Protein AF-A0A967FML9-F1 (afdb_monomer)

Secondary structure (DSSP, 8-state):
-HHHHHHHHHHHTTTS-PPPPPHHHHHHHHHS--TTTHHHHHHHHHHHHHHS-HHHHHHHHHHSPP-----S----SSTTHHHHHGGGEETTEEPS-GGG--HHHHHHHHHHHHHHHHHHHHHHHTTT-HHHHHHHHT--

Solvent-accessible surface area (backbone atoms only — not comparable to full-atom values): 8548 Å² total; per-residue (Å²): 112,69,66,59,52,50,56,51,50,53,68,74,44,64,90,50,94,57,58,78,78,53,71,71,55,55,50,55,60,66,73,50,86,52,94,69,43,72,59,49,55,49,51,49,52,50,44,20,34,74,70,69,52,27,66,62,52,50,52,52,57,69,71,38,78,72,77,71,80,68,59,76,72,75,70,76,75,71,82,69,46,74,70,50,55,63,62,52,36,56,97,85,37,67,63,90,46,79,88,74,68,43,70,70,59,44,52,52,52,52,49,53,50,52,50,52,53,52,52,50,53,42,26,63,76,48,74,64,36,61,70,62,30,28,62,74,69,73,48,134

pLDDT: mean 72.74, std 13.92, range [40.38, 95.81]

Sequence (140 aa):
LIEHYIKRYTSEFSEKKIQRPIQTTIAKMSSYRWPGNVRELQNVLKRMMILGEGEKTIDDLLNAPIPQQQGPEFKTAESKLLITDDLWRVNGEKVPNLSALSLKKVRKKAANRVEREVISYVLEKTGWNKTRAAKIMNIS

Mean predicted aligned error: 15.59 Å

Radius of gyration: 24.91 Å; Cα contacts (8 Å, |Δi|>4): 70; chains: 1; bounding box: 50×41×62 Å

Nearest PDB structures (foldseek):
  1fia-assembly1_B  TM=6.019E-01  e=5.477E+00  Escherichia coli

Structure (mmCIF, N/CA/C/O backbone):
data_AF-A0A967FML9-F1
#
_entry.id   AF-A0A967FML9-F1
#
loop_
_atom_site.group_PDB
_atom_site.id
_atom_site.type_symbol
_atom_site.label_atom_id
_atom_site.label_alt_id
_atom_site.label_comp_id
_atom_site.label_asym_id
_atom_site.label_entity_id
_atom_site.label_seq_id
_atom_site.pdbx_PDB_ins_code
_atom_site.Cartn_x
_atom_site.Cartn_y
_atom_site.Cartn_z
_atom_site.occupancy
_atom_site.B_iso_or_equiv
_atom_site.auth_seq_id
_atom_site.auth_comp_id
_atom_site.auth_asym_id
_atom_site.auth_atom_id
_atom_site.pdbx_PDB_model_num
ATOM 1 N N . LEU A 1 1 ? -12.138 -3.965 23.045 1.00 73.38 1 LEU A N 1
ATOM 2 C CA . LEU A 1 1 ? -11.219 -3.377 22.032 1.00 73.38 1 LEU A CA 1
ATOM 3 C C . LEU A 1 1 ? -11.078 -1.861 22.192 1.00 73.38 1 LEU A C 1
ATOM 5 O O . LEU A 1 1 ? -9.960 -1.392 22.351 1.00 73.38 1 LEU A O 1
ATOM 9 N N . ILE A 1 2 ? -12.179 -1.102 22.201 1.00 75.56 2 ILE A N 1
ATOM 10 C CA . ILE A 1 2 ? -12.165 0.366 22.365 1.00 75.56 2 ILE A CA 1
ATOM 11 C C . ILE A 1 2 ? -11.499 0.785 23.684 1.00 75.56 2 ILE A C 1
ATOM 13 O O . ILE A 1 2 ? -10.568 1.584 23.676 1.00 75.56 2 ILE A O 1
ATOM 17 N N . GLU A 1 3 ? -11.883 0.161 24.799 1.00 78.38 3 GLU A N 1
ATOM 18 C CA . GLU A 1 3 ? -11.295 0.429 26.122 1.00 78.38 3 GLU A CA 1
ATOM 19 C C . GLU A 1 3 ? -9.782 0.186 26.186 1.00 78.38 3 GLU A C 1
ATOM 21 O O . GLU A 1 3 ? -9.057 0.935 26.840 1.00 78.38 3 GLU A O 1
ATOM 26 N N . HIS A 1 4 ? -9.287 -0.828 25.467 1.00 81.44 4 HIS A N 1
ATOM 27 C CA . HIS A 1 4 ? -7.855 -1.116 25.387 1.00 81.44 4 HIS A CA 1
ATOM 28 C C . HIS A 1 4 ? -7.095 0.048 24.735 1.00 81.44 4 HIS A C 1
ATOM 30 O O . HIS A 1 4 ? -6.060 0.471 25.249 1.00 81.44 4 HIS A O 1
ATOM 36 N N . TYR A 1 5 ? -7.628 0.607 23.643 1.00 79.75 5 TYR A N 1
ATOM 37 C CA . TYR A 1 5 ? -7.025 1.763 22.983 1.00 79.75 5 TYR A CA 1
ATOM 38 C C . TYR A 1 5 ? -7.170 3.049 23.797 1.00 79.75 5 TYR A C 1
ATOM 40 O O . TYR A 1 5 ? -6.216 3.819 23.844 1.00 79.75 5 TYR A O 1
ATOM 48 N N . ILE A 1 6 ? -8.294 3.247 24.498 1.00 77.12 6 ILE A N 1
ATOM 49 C CA . ILE A 1 6 ? -8.455 4.370 25.435 1.00 77.12 6 ILE A CA 1
ATOM 50 C C . ILE A 1 6 ? -7.350 4.313 26.489 1.00 77.12 6 ILE A C 1
ATOM 52 O O . ILE A 1 6 ? -6.613 5.281 26.639 1.00 77.12 6 ILE A O 1
ATOM 56 N N . LYS A 1 7 ? -7.184 3.168 27.168 1.00 79.94 7 LYS A N 1
ATOM 57 C CA . LYS A 1 7 ? -6.157 2.990 28.206 1.00 79.94 7 LYS A CA 1
ATOM 58 C C . LYS A 1 7 ? -4.753 3.241 27.655 1.00 79.94 7 LYS A C 1
ATOM 60 O O . LYS A 1 7 ? -3.984 3.989 28.253 1.00 79.94 7 LYS A O 1
ATOM 65 N N . ARG A 1 8 ? -4.441 2.656 26.495 1.00 81.62 8 ARG A N 1
ATOM 66 C CA . ARG A 1 8 ? -3.150 2.828 25.822 1.00 81.62 8 ARG A CA 1
ATOM 67 C C . ARG A 1 8 ? -2.853 4.298 25.540 1.00 81.62 8 ARG A C 1
ATOM 69 O O . ARG A 1 8 ? -1.802 4.791 25.925 1.00 81.62 8 ARG A O 1
ATOM 76 N N . TYR A 1 9 ? -3.781 5.000 24.903 1.00 77.94 9 TYR A N 1
ATOM 77 C CA . TYR A 1 9 ? -3.557 6.381 24.507 1.00 77.94 9 TYR A CA 1
ATOM 78 C C . TYR A 1 9 ? -3.609 7.354 25.699 1.00 77.94 9 TYR A C 1
ATOM 80 O O . TYR A 1 9 ? -2.898 8.350 25.682 1.00 77.94 9 TYR A O 1
ATOM 88 N N . THR A 1 10 ? -4.361 7.067 26.770 1.00 75.56 10 THR A N 1
ATOM 89 C CA . THR A 1 10 ? -4.277 7.866 28.010 1.00 75.56 10 THR A CA 1
ATOM 90 C C . THR A 1 10 ? -2.911 7.759 28.686 1.00 75.56 10 THR A C 1
ATOM 92 O O . THR A 1 10 ? -2.458 8.728 29.284 1.00 75.56 10 THR A O 1
ATOM 95 N N . SER A 1 11 ? -2.240 6.609 28.573 1.00 75.44 11 SER A N 1
ATOM 96 C CA . SER A 1 11 ? -0.872 6.432 29.072 1.00 75.44 11 SER A CA 1
ATOM 97 C C . SER A 1 11 ? 0.180 7.047 28.145 1.00 75.44 11 SER A C 1
ATOM 99 O O . SER A 1 11 ? 1.183 7.553 28.625 1.00 75.44 11 SER A O 1
ATOM 101 N N . GLU A 1 12 ? -0.046 7.013 26.829 1.00 74.44 12 GLU A N 1
ATOM 102 C CA . GLU A 1 12 ? 0.890 7.510 25.807 1.00 74.44 12 GLU A CA 1
ATOM 103 C C . GLU A 1 12 ? 0.902 9.046 25.689 1.00 74.44 12 GLU A C 1
ATOM 105 O O . GLU A 1 12 ? 1.898 9.626 25.271 1.00 74.44 12 GLU A O 1
ATOM 110 N N . PHE A 1 13 ? -0.189 9.715 26.068 1.00 69.06 13 PHE A N 1
ATOM 111 C CA . PHE A 1 13 ? -0.378 11.159 25.883 1.00 69.06 13 PHE A CA 1
ATOM 112 C C . PHE A 1 13 ? -0.701 11.897 27.198 1.00 69.06 13 PHE A C 1
ATOM 114 O O . PHE A 1 13 ? -1.336 12.951 27.170 1.00 69.06 13 PHE A O 1
ATOM 121 N N . SER A 1 14 ? -0.264 11.362 28.343 1.00 60.91 14 SER A N 1
ATOM 122 C CA . SER A 1 14 ? -0.558 11.848 29.706 1.00 60.91 14 SER A CA 1
ATOM 123 C C . SER A 1 14 ? -0.225 13.327 29.973 1.00 60.91 14 SER A C 1
ATOM 125 O O . SER A 1 14 ? -0.797 13.919 30.885 1.00 60.91 14 SER A O 1
ATOM 127 N N . GLU A 1 15 ? 0.651 13.943 29.174 1.00 57.56 15 GLU A N 1
ATOM 128 C CA . GLU A 1 15 ? 1.015 15.367 29.268 1.00 57.56 15 GLU A CA 1
ATOM 129 C C . GLU A 1 15 ? -0.016 16.319 28.636 1.00 57.56 15 GLU A C 1
ATOM 131 O O . GLU A 1 15 ? -0.041 17.513 28.941 1.00 57.56 15 GLU A O 1
ATOM 136 N N . LYS A 1 16 ? -0.897 15.818 27.760 1.00 57.81 16 LYS A N 1
ATOM 137 C CA . LYS A 1 16 ? -1.995 16.603 27.183 1.00 57.81 16 LYS A CA 1
ATOM 138 C C . LYS A 1 16 ? -3.262 16.332 27.985 1.00 57.81 16 LYS A C 1
ATOM 140 O O . LYS A 1 16 ? -3.536 15.194 28.346 1.00 57.81 16 LYS A O 1
ATOM 145 N N . LYS A 1 17 ? -4.060 17.373 28.253 1.00 56.03 17 LYS A N 1
ATOM 146 C CA . LYS A 1 17 ? -5.391 17.266 28.880 1.00 56.03 17 LYS A CA 1
ATOM 147 C C . LYS A 1 17 ? -6.341 16.477 27.971 1.00 56.03 17 LYS A C 1
ATOM 149 O O . LYS A 1 17 ? -7.162 17.054 27.264 1.00 56.03 17 LYS A O 1
ATOM 154 N N . ILE A 1 18 ? -6.197 15.159 27.958 1.00 62.72 18 ILE A N 1
ATOM 155 C CA . ILE A 1 18 ? -7.058 14.267 27.200 1.00 62.72 18 ILE A CA 1
ATOM 156 C C . ILE A 1 18 ? -8.389 14.173 27.920 1.00 62.72 18 ILE A C 1
ATOM 158 O O . ILE A 1 18 ? -8.460 13.763 29.080 1.00 62.72 18 ILE A O 1
ATOM 162 N N . GLN A 1 19 ? -9.454 14.478 27.194 1.00 64.12 19 GLN A N 1
ATOM 163 C CA . GLN A 1 19 ? -10.803 14.212 27.658 1.00 64.12 19 GLN A CA 1
ATOM 164 C C . GLN A 1 19 ? -11.167 12.772 27.308 1.00 64.12 19 GLN A C 1
ATOM 166 O O . GLN A 1 19 ? -11.045 12.335 26.159 1.00 64.12 19 GLN A O 1
ATOM 171 N N . ARG A 1 20 ? -11.578 12.009 28.324 1.00 67.44 20 ARG A N 1
ATOM 172 C CA . ARG A 1 20 ? -12.133 10.676 28.099 1.00 67.44 20 ARG A CA 1
ATOM 173 C C . ARG A 1 20 ? -13.443 10.817 27.311 1.00 67.44 20 ARG A C 1
ATOM 175 O O . ARG A 1 20 ? -14.249 11.673 27.671 1.00 67.44 20 ARG A O 1
ATOM 182 N N . PRO A 1 21 ? -13.679 9.973 26.293 1.00 69.25 21 PRO A N 1
ATOM 183 C CA . PRO A 1 21 ? -14.968 9.928 25.615 1.00 69.25 21 PRO A CA 1
ATOM 184 C C . PRO A 1 21 ? -16.095 9.653 26.615 1.00 69.25 21 PRO A C 1
ATOM 186 O O . PRO A 1 21 ? -15.943 8.799 27.494 1.00 69.25 21 PRO A O 1
ATOM 189 N N . ILE A 1 22 ? -17.228 10.337 26.462 1.00 73.56 22 ILE A N 1
ATOM 190 C CA . ILE A 1 22 ? -18.434 10.064 27.251 1.00 73.56 22 ILE A CA 1
ATOM 191 C C . ILE A 1 22 ? -18.970 8.675 26.863 1.00 73.56 22 ILE A C 1
ATOM 193 O O . ILE A 1 22 ? -18.801 8.210 25.732 1.00 73.56 22 ILE A O 1
ATOM 197 N N . GLN A 1 23 ? -19.623 7.988 27.801 1.00 74.25 23 GLN A N 1
ATOM 198 C CA . GLN A 1 23 ? -20.150 6.634 27.597 1.00 74.25 23 GLN A CA 1
ATOM 199 C C . GLN A 1 23 ? -21.113 6.531 26.399 1.00 74.25 23 GLN A C 1
ATOM 201 O O . GLN A 1 23 ? -21.113 5.525 25.686 1.00 74.25 23 GLN A O 1
ATOM 206 N N . THR A 1 24 ? -21.893 7.584 26.146 1.00 75.50 24 THR A N 1
ATOM 207 C CA . THR A 1 24 ? -22.782 7.722 24.981 1.00 75.50 24 THR A CA 1
ATOM 208 C C . THR A 1 24 ? -22.005 7.620 23.672 1.00 75.50 24 THR A C 1
ATOM 210 O O . THR A 1 24 ? -22.419 6.926 22.744 1.00 75.50 24 THR A O 1
ATOM 213 N N . THR A 1 25 ? -20.831 8.237 23.613 1.00 74.88 25 THR A N 1
ATOM 214 C CA . THR A 1 25 ? -19.965 8.227 22.439 1.00 74.88 25 THR A CA 1
ATOM 215 C C . THR A 1 25 ? -19.296 6.874 22.226 1.00 74.88 25 THR A C 1
ATOM 217 O O . THR A 1 25 ? -19.195 6.402 21.096 1.00 74.88 25 THR A O 1
ATOM 220 N N . ILE A 1 26 ? -18.911 6.188 23.303 1.00 77.62 26 ILE A N 1
ATOM 221 C CA . ILE A 1 26 ? -18.389 4.814 23.228 1.00 77.62 26 ILE A CA 1
ATOM 222 C C . ILE A 1 26 ? -19.457 3.860 22.672 1.00 77.62 26 ILE A C 1
ATOM 224 O O . ILE A 1 26 ? -19.146 3.001 21.842 1.00 77.62 26 ILE A O 1
ATOM 228 N N . ALA A 1 27 ? -20.719 4.029 23.081 1.00 79.56 27 ALA A N 1
ATOM 229 C CA . ALA A 1 27 ? -21.837 3.251 22.551 1.00 79.56 27 ALA A CA 1
ATOM 230 C C . ALA A 1 27 ? -22.057 3.521 21.052 1.00 79.56 27 ALA A C 1
ATOM 232 O O . ALA A 1 27 ? -22.135 2.573 20.273 1.00 79.56 27 ALA A O 1
ATOM 233 N N . LYS A 1 28 ? -22.040 4.796 20.633 1.00 77.38 28 LYS A N 1
ATOM 234 C CA . LYS A 1 28 ? -22.095 5.215 19.218 1.00 77.38 28 LYS A CA 1
ATOM 235 C C . LYS A 1 28 ? -20.957 4.620 18.376 1.00 77.38 28 LYS A C 1
ATOM 237 O O . LYS A 1 28 ? -21.173 4.134 17.273 1.00 77.38 28 LYS A O 1
ATOM 242 N N . MET A 1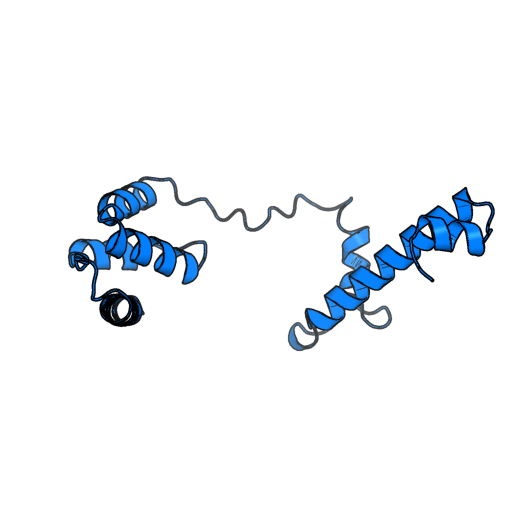 29 ? -19.734 4.604 18.904 1.00 77.75 29 MET A N 1
ATOM 243 C CA . MET A 1 29 ? -18.593 3.972 18.229 1.00 77.75 29 MET A CA 1
ATOM 244 C C . MET A 1 29 ? -18.745 2.455 18.134 1.00 77.75 29 MET A C 1
ATOM 246 O O . MET A 1 29 ? -18.253 1.851 17.189 1.00 77.75 29 MET A O 1
ATOM 250 N N . SER A 1 30 ? -19.405 1.829 19.106 1.00 78.44 30 SER A N 1
ATOM 251 C CA . SER A 1 30 ? -19.612 0.379 19.119 1.00 78.44 30 SER A CA 1
ATOM 252 C C . SER A 1 30 ? -20.718 -0.064 18.158 1.00 78.44 30 SER A C 1
ATOM 254 O O . SER A 1 30 ? -20.659 -1.181 17.654 1.00 78.44 30 SER A O 1
ATOM 256 N N . SER A 1 31 ? -21.704 0.797 17.885 1.00 77.50 31 SER A N 1
ATOM 257 C CA . SER A 1 31 ? -22.776 0.522 16.921 1.00 77.50 31 SER A CA 1
ATOM 258 C C . SER A 1 31 ? -22.372 0.780 15.467 1.00 77.50 31 SER A C 1
ATOM 260 O O . SER A 1 31 ? -23.030 0.283 14.553 1.00 77.50 31 SER A O 1
ATOM 262 N N . TYR A 1 32 ? -21.287 1.523 15.230 1.00 76.25 32 TYR A N 1
ATOM 263 C CA . TYR A 1 32 ? -20.784 1.770 13.883 1.00 76.25 32 TYR A CA 1
ATOM 264 C C . TYR A 1 32 ? -20.035 0.555 13.315 1.00 76.25 32 TYR A C 1
ATOM 266 O O . TYR A 1 32 ? -19.247 -0.096 13.999 1.00 76.25 32 TYR A O 1
ATOM 274 N N . ARG A 1 33 ? -20.253 0.256 12.028 1.00 70.94 33 ARG A N 1
ATOM 275 C CA . ARG A 1 33 ? -19.720 -0.947 11.358 1.00 70.94 33 ARG A CA 1
ATOM 276 C C . ARG A 1 33 ? -18.221 -0.868 11.014 1.00 70.94 33 ARG A C 1
ATOM 278 O O . ARG A 1 33 ? -17.630 -1.905 10.736 1.00 70.94 33 ARG A O 1
ATOM 285 N N . TRP A 1 34 ? -17.615 0.325 11.047 1.00 76.38 34 TRP A N 1
ATOM 286 C CA . TRP A 1 34 ? -16.198 0.604 10.732 1.00 76.38 34 TRP A CA 1
ATOM 287 C C . TRP A 1 34 ? -15.715 0.007 9.393 1.00 76.38 34 TRP A C 1
ATOM 289 O O . TRP A 1 34 ? -15.042 -1.028 9.385 1.00 76.38 34 TRP A O 1
ATOM 299 N N . PRO A 1 35 ? -16.021 0.655 8.252 1.00 65.19 35 PRO A N 1
ATOM 300 C CA . PRO A 1 35 ? -15.684 0.149 6.919 1.00 65.19 35 PRO A CA 1
ATOM 301 C C . PRO A 1 35 ? -14.181 -0.114 6.706 1.00 65.19 35 PRO A C 1
ATOM 303 O O . PRO A 1 35 ? -13.822 -1.062 6.011 1.00 65.19 35 PRO A O 1
ATOM 306 N N . GLY A 1 36 ? -13.293 0.668 7.329 1.00 66.12 36 GLY A N 1
ATOM 307 C CA . GLY A 1 36 ? -11.835 0.499 7.245 1.00 66.12 36 GLY A CA 1
ATOM 308 C C . GLY A 1 36 ? -11.194 -0.299 8.386 1.00 66.12 36 GLY A C 1
ATOM 309 O O . GLY A 1 36 ? -9.986 -0.169 8.619 1.00 66.12 36 GLY A O 1
ATOM 310 N N . ASN A 1 37 ? -11.957 -1.144 9.092 1.00 74.44 37 ASN A N 1
ATOM 311 C CA . ASN A 1 37 ? -11.508 -1.955 10.236 1.00 74.44 37 ASN A CA 1
ATOM 312 C C . ASN A 1 37 ? -11.045 -1.121 11.457 1.00 74.44 37 ASN A C 1
ATOM 314 O O . ASN A 1 37 ? -11.291 0.078 11.584 1.00 74.44 37 ASN A O 1
ATOM 318 N N . VAL A 1 38 ? -10.304 -1.773 12.365 1.00 75.69 38 VAL A N 1
ATOM 319 C CA . VAL A 1 38 ? -9.752 -1.225 13.620 1.00 75.69 38 VAL A CA 1
ATOM 320 C C . VAL A 1 38 ? -8.898 0.041 13.416 1.00 75.69 38 VAL A C 1
ATOM 322 O O . VAL A 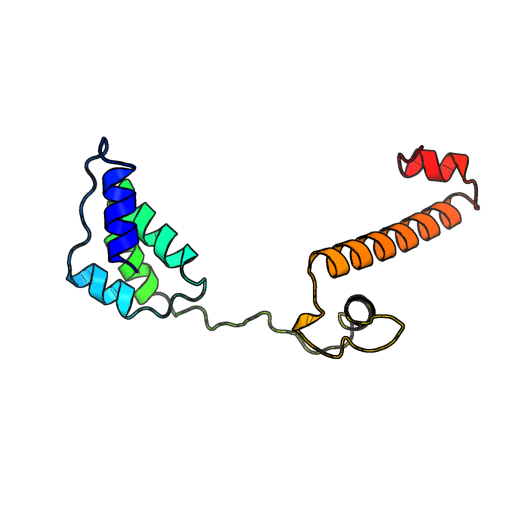1 38 ? -8.752 0.827 14.348 1.00 75.69 38 VAL A O 1
ATOM 325 N N . ARG A 1 39 ? -8.345 0.288 12.217 1.00 77.38 39 ARG A N 1
ATOM 326 C CA . ARG A 1 39 ? -7.535 1.493 11.948 1.00 77.38 39 ARG A CA 1
ATOM 327 C C . ARG A 1 39 ? -8.374 2.767 11.916 1.00 77.38 39 ARG A C 1
ATOM 329 O O . ARG A 1 39 ? -7.928 3.784 12.437 1.00 77.38 39 ARG A O 1
ATOM 336 N N . GLU A 1 40 ? -9.576 2.720 11.348 1.00 77.38 40 GLU A N 1
ATOM 337 C CA . GLU A 1 40 ? -10.485 3.871 11.375 1.00 77.38 40 GLU A CA 1
ATOM 338 C C . GLU A 1 40 ? -10.939 4.172 12.801 1.00 77.38 40 GLU A C 1
ATOM 340 O O . GLU A 1 40 ? -10.855 5.319 13.238 1.00 77.38 40 GLU A O 1
ATOM 345 N N . LEU A 1 41 ? -11.287 3.127 13.560 1.00 81.06 41 LEU A N 1
ATOM 346 C CA . LEU A 1 41 ? -11.613 3.236 14.981 1.00 81.06 41 LEU A CA 1
ATOM 347 C C . LEU A 1 41 ? -10.475 3.902 15.774 1.00 81.06 41 LEU A C 1
ATOM 349 O O . LEU A 1 41 ? -10.715 4.823 16.553 1.00 81.06 41 LEU A O 1
ATOM 353 N N . GLN A 1 42 ? -9.229 3.468 15.558 1.00 81.31 42 GLN A N 1
ATOM 354 C CA . GLN A 1 42 ? -8.046 4.061 16.190 1.00 81.31 42 GLN A CA 1
ATOM 355 C C . GLN A 1 42 ? -7.861 5.532 15.805 1.00 81.31 42 GLN A C 1
ATOM 357 O O . GLN A 1 42 ? -7.567 6.351 16.672 1.00 81.31 42 GLN A O 1
ATOM 362 N N . ASN A 1 43 ? -8.037 5.882 14.528 1.00 79.69 43 ASN A N 1
ATOM 363 C CA . ASN A 1 43 ? -7.869 7.253 14.048 1.00 79.69 43 ASN A CA 1
ATOM 364 C C . ASN A 1 43 ? -8.903 8.201 14.658 1.00 79.69 43 ASN A C 1
ATOM 366 O O . ASN A 1 43 ? -8.536 9.282 15.121 1.00 79.69 43 ASN A O 1
ATOM 370 N N . VAL A 1 44 ? -10.173 7.792 14.695 1.00 80.38 44 VAL A N 1
ATOM 371 C CA . VAL A 1 44 ? -11.252 8.579 15.307 1.00 80.38 44 VAL A CA 1
ATOM 372 C C . VAL A 1 44 ? -11.016 8.730 16.806 1.00 80.38 44 VAL A C 1
ATOM 374 O O . VAL A 1 44 ? -11.053 9.847 17.317 1.00 80.38 44 VAL A O 1
ATOM 377 N N . LEU A 1 45 ? -10.670 7.641 17.501 1.00 80.56 45 LEU A N 1
ATOM 378 C CA . LEU A 1 45 ? -10.381 7.679 18.934 1.00 80.56 45 LEU A CA 1
ATOM 379 C C . LEU A 1 45 ? -9.174 8.573 19.260 1.00 80.56 45 LEU A C 1
ATOM 381 O O . LEU A 1 45 ? -9.203 9.347 20.215 1.00 80.56 45 LEU A O 1
ATOM 385 N N . LYS A 1 46 ? -8.121 8.512 18.441 1.00 78.38 46 LYS A N 1
ATOM 386 C CA . LYS A 1 46 ? -6.928 9.349 18.592 1.00 78.38 46 LYS A CA 1
ATOM 387 C C . LYS A 1 46 ? -7.246 10.829 18.367 1.00 78.38 46 LYS A C 1
ATOM 389 O O . LYS A 1 46 ? -6.820 11.661 19.163 1.00 78.38 46 LYS A O 1
ATOM 394 N N . ARG A 1 47 ? -8.009 11.168 17.321 1.00 75.25 47 ARG A N 1
ATOM 395 C CA . ARG A 1 47 ? -8.452 12.551 17.061 1.00 75.25 47 ARG A CA 1
ATOM 396 C C . ARG A 1 47 ? -9.328 13.076 18.190 1.00 75.25 47 ARG A C 1
ATOM 398 O O . ARG A 1 47 ? -9.083 14.176 18.667 1.00 75.25 47 ARG A O 1
ATOM 405 N N . MET A 1 48 ? -10.268 12.263 18.669 1.00 76.75 48 MET A N 1
ATOM 406 C CA . MET A 1 48 ? -11.122 12.594 19.806 1.00 76.75 48 MET A CA 1
ATOM 407 C C . MET A 1 48 ? -10.319 12.996 21.034 1.00 76.75 48 MET A C 1
ATOM 409 O O . MET A 1 48 ? -10.551 14.050 21.617 1.00 76.75 48 MET A O 1
ATOM 413 N N . MET A 1 49 ? -9.362 12.156 21.402 1.00 74.75 49 MET A N 1
ATOM 414 C CA . MET A 1 49 ? -8.607 12.333 22.628 1.00 74.75 49 MET A CA 1
ATOM 415 C C . MET A 1 49 ? -7.568 13.456 22.550 1.00 74.75 49 MET A C 1
ATOM 417 O O . MET A 1 49 ? -7.285 14.079 23.568 1.00 74.75 49 MET A O 1
ATOM 421 N N . ILE A 1 50 ? -6.999 13.718 21.369 1.00 73.62 50 ILE A N 1
ATOM 422 C CA . ILE A 1 50 ? -5.947 14.733 21.189 1.00 73.62 50 ILE A CA 1
ATOM 423 C C . ILE A 1 50 ? -6.524 16.117 20.874 1.00 73.62 50 ILE A C 1
ATOM 425 O O . ILE A 1 50 ? -5.991 17.111 21.359 1.00 73.62 50 ILE A O 1
ATOM 429 N N . LEU A 1 51 ? -7.562 16.189 20.037 1.00 68.44 51 LEU A N 1
ATOM 430 C CA . LEU A 1 51 ? -8.093 17.447 19.501 1.00 68.44 51 LEU A CA 1
ATOM 431 C C . LEU A 1 51 ? -9.390 17.889 20.191 1.00 68.44 51 LEU A C 1
ATOM 433 O O . LEU A 1 51 ? -9.804 19.025 20.012 1.00 68.44 51 LEU A O 1
ATOM 437 N N . GLY A 1 52 ? -10.058 17.013 20.952 1.00 65.12 52 GLY A N 1
ATOM 438 C CA . GLY A 1 52 ? -11.360 17.315 21.565 1.00 65.12 52 GLY A CA 1
ATOM 439 C C . GLY A 1 52 ? -12.526 17.405 20.567 1.00 65.12 52 GLY A C 1
ATOM 440 O O . GLY A 1 52 ? -13.670 17.571 20.969 1.00 65.12 52 GLY A O 1
ATOM 441 N N . GLU A 1 53 ? -12.271 17.241 19.267 1.00 62.38 53 GLU A N 1
ATOM 442 C CA . GLU A 1 53 ? -13.267 17.333 18.183 1.00 62.38 53 GLU A CA 1
ATOM 443 C C . GLU A 1 53 ? -13.956 15.997 17.863 1.00 62.38 53 GLU A C 1
ATOM 445 O O . GLU A 1 53 ? -14.727 15.871 16.908 1.00 62.38 53 GLU A O 1
ATOM 450 N N . GLY A 1 54 ? -13.664 14.957 18.639 1.00 60.47 54 GLY A N 1
ATOM 451 C CA . GLY A 1 54 ? -14.085 13.598 18.314 1.00 60.47 54 GLY A CA 1
ATOM 452 C C . GLY A 1 54 ? -15.587 13.378 18.329 1.00 60.47 54 GLY A C 1
ATOM 453 O O . GLY A 1 54 ? -16.073 12.522 17.601 1.00 60.47 54 GLY A O 1
ATOM 454 N N . GLU A 1 55 ? -16.311 14.107 19.176 1.00 64.88 55 GLU A N 1
ATOM 455 C CA . GLU A 1 55 ? -17.753 13.916 19.331 1.00 64.88 55 GLU A CA 1
ATOM 456 C C . GLU A 1 55 ? -18.482 14.391 18.074 1.00 64.88 55 GLU A C 1
ATOM 458 O O . GLU A 1 55 ? -19.211 13.612 17.465 1.00 64.88 55 GLU A O 1
ATOM 463 N N . LYS A 1 56 ? -18.118 15.584 17.582 1.00 67.19 56 LYS A N 1
ATOM 464 C CA . LYS A 1 56 ? -18.529 16.081 16.261 1.00 67.19 56 LYS A CA 1
ATOM 465 C C . LYS A 1 56 ? -18.105 15.133 15.140 1.00 67.19 56 LYS A C 1
ATOM 467 O O . LYS A 1 56 ? -18.908 14.818 14.279 1.00 67.19 56 LYS A O 1
ATOM 472 N N . THR A 1 57 ? -16.882 14.601 15.198 1.00 68.56 57 THR A N 1
ATOM 473 C CA . THR A 1 57 ? -16.374 13.666 14.177 1.00 68.56 57 THR A CA 1
ATOM 474 C C . THR A 1 57 ? -17.212 12.383 14.087 1.00 68.56 57 THR A C 1
ATOM 476 O O . THR A 1 57 ? -17.407 11.850 12.999 1.00 68.56 57 THR A O 1
ATOM 479 N N . ILE A 1 58 ? -17.690 11.852 15.216 1.00 71.56 58 ILE A N 1
ATOM 480 C CA . ILE A 1 58 ? -18.517 10.635 15.241 1.00 71.56 58 ILE A CA 1
ATOM 481 C C . ILE A 1 58 ? -19.938 10.937 14.788 1.00 71.56 58 ILE A C 1
ATOM 483 O O . ILE A 1 58 ? -20.498 10.143 14.039 1.00 71.56 58 ILE A O 1
ATOM 487 N N . ASP A 1 59 ? -20.506 12.069 15.201 1.00 72.56 59 ASP A N 1
ATOM 488 C CA . ASP A 1 59 ? -21.814 12.495 14.707 1.00 72.56 59 ASP A CA 1
ATOM 489 C C . ASP A 1 59 ? -21.778 12.749 13.191 1.00 72.56 59 ASP A C 1
ATOM 491 O O . ASP A 1 59 ? -22.652 12.263 12.479 1.00 72.56 59 ASP A O 1
ATOM 495 N N . ASP A 1 60 ? -20.724 13.375 12.664 1.00 72.50 60 ASP A N 1
ATOM 496 C CA . ASP A 1 60 ? -20.520 13.541 11.220 1.00 72.50 60 ASP A CA 1
ATOM 497 C C . ASP A 1 60 ? -20.385 12.191 10.497 1.00 72.50 60 ASP A C 1
ATOM 499 O O . ASP A 1 60 ? -20.944 12.009 9.419 1.00 72.50 60 ASP A O 1
ATOM 503 N N . LEU A 1 61 ? -19.690 11.212 11.090 1.00 70.00 61 LEU A N 1
ATOM 504 C CA . LEU A 1 61 ? -19.552 9.862 10.524 1.00 70.00 61 LEU A CA 1
ATOM 505 C C . LEU A 1 61 ? -20.852 9.049 10.553 1.00 70.00 61 LEU A C 1
ATOM 507 O O . LEU A 1 61 ? -21.063 8.221 9.671 1.00 70.00 61 LEU A O 1
ATOM 511 N N . LEU A 1 62 ? -21.700 9.252 11.563 1.00 68.06 62 LEU A N 1
ATOM 512 C CA . LEU A 1 62 ? -23.001 8.589 11.681 1.00 68.06 62 LEU A CA 1
ATOM 513 C C . LEU A 1 62 ? -24.062 9.229 10.781 1.00 68.06 62 LEU A C 1
ATOM 515 O O . LEU A 1 62 ? -24.941 8.524 10.290 1.00 68.06 62 LEU A O 1
ATOM 519 N N . ASN A 1 63 ? -23.976 10.545 10.577 1.00 69.00 63 ASN A N 1
ATOM 520 C CA . ASN A 1 63 ? -24.870 11.302 9.702 1.00 69.00 63 ASN A CA 1
ATOM 521 C C . ASN A 1 63 ? -24.457 11.215 8.231 1.00 69.00 63 ASN A C 1
ATOM 523 O O . ASN A 1 63 ? -25.292 11.382 7.341 1.00 69.00 63 ASN A O 1
ATOM 527 N N . ALA A 1 64 ? -23.180 10.947 7.957 1.00 65.62 64 ALA A N 1
ATOM 528 C CA . ALA A 1 64 ? -22.740 10.617 6.619 1.00 65.62 64 ALA A CA 1
ATOM 529 C C . ALA A 1 64 ? -23.379 9.286 6.195 1.00 65.62 64 ALA A C 1
ATOM 531 O O . ALA A 1 64 ? -23.372 8.322 6.968 1.00 65.62 64 ALA A O 1
ATOM 532 N N . PRO A 1 65 ? -23.905 9.182 4.961 1.00 61.00 65 PRO A N 1
ATOM 533 C CA . PRO A 1 65 ? -24.269 7.886 4.423 1.00 61.00 65 PRO A CA 1
ATOM 534 C C . PRO A 1 65 ? -23.033 6.998 4.524 1.00 61.00 65 PRO A C 1
ATOM 536 O O . PRO A 1 65 ? -21.975 7.358 3.999 1.00 61.00 65 PRO A O 1
ATOM 539 N N . ILE A 1 66 ? -23.161 5.869 5.235 1.00 62.97 66 ILE A N 1
ATOM 540 C CA . ILE A 1 66 ? -22.106 4.857 5.311 1.00 62.97 66 ILE A CA 1
ATOM 541 C C . ILE A 1 66 ? -21.670 4.649 3.868 1.00 62.97 66 ILE A C 1
ATOM 543 O O . ILE A 1 66 ? -22.537 4.281 3.065 1.00 62.97 66 ILE A O 1
ATOM 547 N N . PRO A 1 67 ? -20.398 4.918 3.509 1.00 56.88 67 PRO A N 1
ATOM 548 C CA . PRO A 1 67 ? -19.937 4.654 2.165 1.00 56.88 67 PRO A CA 1
ATOM 549 C C . PRO A 1 67 ? -20.270 3.195 1.918 1.00 56.88 67 PRO A C 1
ATOM 551 O O . PRO A 1 67 ? -19.705 2.311 2.576 1.00 56.88 67 PRO A O 1
ATOM 554 N N . GLN A 1 68 ? -21.273 2.949 1.065 1.00 51.31 68 GLN A N 1
ATOM 555 C CA . GLN A 1 68 ? -21.585 1.601 0.643 1.00 51.31 68 GLN A CA 1
ATOM 556 C C . GLN A 1 68 ? -20.245 1.056 0.201 1.00 51.31 68 GLN A C 1
ATOM 558 O O . GLN A 1 68 ? -19.535 1.718 -0.558 1.00 51.31 68 GLN A O 1
ATOM 563 N N . GLN A 1 69 ? -19.853 -0.074 0.780 1.00 52.06 69 GLN A N 1
ATOM 564 C CA . GLN A 1 69 ? -18.667 -0.783 0.358 1.00 52.06 69 GLN A CA 1
ATOM 565 C C . GLN A 1 69 ? -18.908 -1.192 -1.099 1.00 52.06 69 GLN A C 1
ATOM 567 O O . GLN A 1 69 ? -19.225 -2.339 -1.388 1.00 52.06 69 GLN A O 1
ATOM 572 N N . GLN A 1 70 ? -18.695 -0.266 -2.031 1.00 43.62 70 GLN A N 1
ATOM 573 C CA . GLN A 1 70 ? -18.067 -0.561 -3.294 1.00 43.62 70 GLN A CA 1
ATOM 574 C C . GLN A 1 70 ? -16.642 -0.976 -2.911 1.00 43.62 70 GLN A C 1
ATOM 576 O O . GLN A 1 70 ? -15.666 -0.267 -3.151 1.00 43.62 70 GLN A O 1
ATOM 581 N N . GLY A 1 71 ? -16.515 -2.138 -2.246 1.00 45.47 71 GLY A N 1
ATOM 582 C CA . GLY A 1 71 ? -15.300 -2.927 -2.361 1.00 45.47 71 GLY A CA 1
ATOM 583 C C . GLY A 1 71 ? -15.002 -2.966 -3.850 1.00 45.47 71 GLY A C 1
ATOM 584 O O . GLY A 1 71 ? -15.973 -3.050 -4.606 1.00 45.47 71 GLY A O 1
ATOM 585 N N . PRO A 1 72 ? -13.729 -2.760 -4.241 1.00 40.38 72 PRO A N 1
ATOM 586 C CA . PRO A 1 72 ? -13.346 -2.269 -5.558 1.00 40.38 72 PRO A CA 1
ATOM 587 C C . PRO A 1 72 ? -14.311 -2.827 -6.578 1.00 40.38 72 PRO A C 1
ATOM 589 O O . PRO A 1 72 ? -14.329 -4.043 -6.758 1.00 40.38 72 PRO A O 1
ATOM 592 N N . GLU A 1 73 ? -15.179 -1.964 -7.118 1.00 41.72 73 GLU A N 1
ATOM 593 C CA . GLU A 1 73 ? -16.081 -2.344 -8.191 1.00 41.72 73 GLU A CA 1
ATOM 594 C C . GLU A 1 73 ? -15.148 -2.956 -9.231 1.00 41.72 73 GLU A C 1
ATOM 596 O O . GLU A 1 73 ? -14.360 -2.258 -9.882 1.00 41.72 73 GLU A O 1
ATOM 601 N N . PHE A 1 74 ? -15.116 -4.286 -9.300 1.00 47.03 74 PHE A N 1
ATOM 602 C CA . PHE A 1 74 ? -14.449 -4.985 -10.372 1.00 47.03 74 PHE A CA 1
ATOM 603 C C . PHE A 1 74 ? -15.380 -4.745 -11.543 1.00 47.03 74 PHE A C 1
ATOM 605 O O . PHE A 1 74 ? -16.191 -5.601 -11.875 1.00 47.03 74 PHE A O 1
ATOM 612 N N . LYS A 1 75 ? -15.317 -3.522 -12.094 1.00 45.62 75 LYS A N 1
ATOM 613 C CA . LYS A 1 75 ? -15.948 -3.161 -13.350 1.00 45.62 75 LYS A CA 1
ATOM 614 C C . LYS A 1 75 ? -15.554 -4.270 -14.299 1.00 45.62 75 LYS A C 1
ATOM 616 O O . LYS A 1 75 ? -14.360 -4.461 -14.557 1.00 45.62 75 LYS A O 1
ATOM 621 N N . THR A 1 76 ? -16.566 -5.048 -14.654 1.00 41.06 76 THR A N 1
ATOM 622 C CA . THR A 1 76 ? -16.551 -6.217 -15.517 1.00 41.06 76 THR A CA 1
ATOM 623 C C . THR A 1 76 ? -15.503 -6.000 -16.601 1.00 41.06 76 THR A C 1
ATOM 625 O O . THR A 1 76 ? -15.581 -5.060 -17.386 1.00 41.06 76 THR A O 1
ATOM 628 N N . ALA A 1 77 ? -14.339 -6.619 -16.384 1.00 50.69 77 ALA A N 1
ATOM 629 C CA . ALA A 1 77 ? -13.827 -7.704 -17.209 1.00 50.69 77 ALA A CA 1
ATOM 630 C C . ALA A 1 77 ? -14.036 -7.355 -18.678 1.00 50.69 77 ALA A C 1
ATOM 632 O O . ALA A 1 77 ? -15.139 -7.555 -19.147 1.00 50.69 77 ALA A O 1
ATOM 633 N N . GLU A 1 78 ? -13.096 -6.685 -19.354 1.00 48.28 78 GLU A N 1
ATOM 634 C CA . GLU A 1 78 ? -12.220 -7.414 -20.293 1.00 48.28 78 GLU A CA 1
ATOM 635 C C . GLU A 1 78 ? -10.745 -6.954 -20.267 1.00 48.28 78 GLU A C 1
ATOM 637 O O . GLU A 1 78 ? -9.836 -7.757 -20.462 1.00 48.28 78 GLU A O 1
ATOM 642 N N . SER A 1 79 ? -10.453 -5.692 -19.940 1.0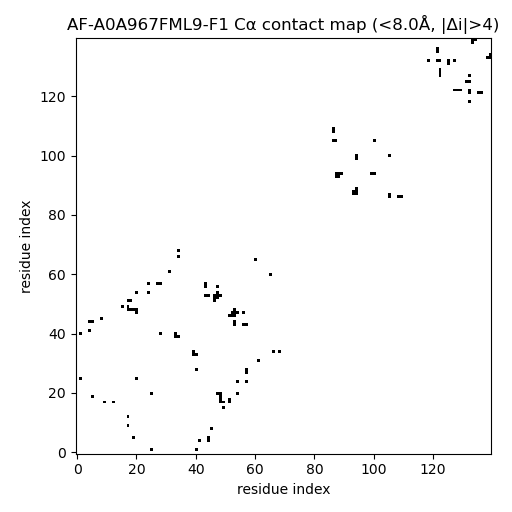0 45.09 79 SER A N 1
ATOM 643 C CA . SER A 1 79 ? -9.106 -5.115 -20.126 1.00 45.09 79 SER A CA 1
ATOM 644 C C . SER A 1 79 ? -8.142 -5.312 -18.945 1.00 45.09 79 SER A C 1
ATOM 646 O O . SER A 1 79 ? -6.926 -5.357 -19.129 1.00 45.09 79 SER A O 1
ATOM 648 N N . LYS A 1 80 ? -8.653 -5.493 -17.719 1.00 46.03 80 LYS A N 1
ATOM 649 C CA . LYS A 1 80 ? -7.832 -5.690 -16.501 1.00 46.03 80 LYS A CA 1
ATOM 650 C C . LYS A 1 80 ? -7.466 -7.162 -16.233 1.00 46.03 80 LYS A C 1
ATOM 652 O O . LYS A 1 80 ? -6.561 -7.447 -15.442 1.00 46.03 80 LYS A O 1
ATOM 657 N N . LEU A 1 81 ? -8.157 -8.095 -16.895 1.00 46.00 81 LEU A N 1
ATOM 658 C CA . LEU A 1 81 ? -7.975 -9.538 -16.712 1.00 46.00 81 LEU A CA 1
ATOM 659 C C . LEU A 1 81 ? -6.624 -10.013 -17.255 1.00 46.00 81 LEU A C 1
ATOM 661 O O . LEU A 1 81 ? -5.908 -10.675 -16.522 1.00 46.00 81 LEU A O 1
ATOM 665 N N . LEU A 1 82 ? -6.189 -9.577 -18.440 1.00 50.50 82 LEU A N 1
ATOM 666 C CA . LEU A 1 82 ? -4.933 -10.039 -19.066 1.00 50.50 82 LEU A CA 1
ATOM 667 C C . LEU A 1 82 ? -3.657 -9.768 -18.242 1.00 50.50 82 LEU A C 1
ATOM 669 O O . LEU A 1 82 ? -2.694 -10.537 -18.290 1.00 50.50 82 LEU A O 1
ATOM 673 N N . ILE A 1 83 ? -3.621 -8.677 -17.471 1.00 54.56 83 ILE A N 1
ATOM 674 C CA . ILE A 1 83 ? -2.434 -8.330 -16.671 1.00 54.56 83 ILE A CA 1
ATOM 675 C C . ILE A 1 83 ? -2.426 -9.107 -15.352 1.00 54.56 83 ILE A C 1
ATOM 677 O O . ILE A 1 83 ? -1.378 -9.571 -14.900 1.00 54.56 83 ILE A O 1
ATOM 681 N N . THR A 1 84 ? -3.598 -9.275 -14.739 1.00 57.59 84 THR A N 1
ATOM 682 C CA . THR A 1 84 ? -3.717 -9.958 -13.449 1.00 57.59 84 THR A CA 1
ATOM 683 C C . THR A 1 84 ? -3.751 -11.475 -13.590 1.00 57.59 84 THR A C 1
ATOM 685 O O . THR A 1 84 ? -3.259 -12.130 -12.675 1.00 57.59 84 THR A O 1
ATOM 688 N N . ASP A 1 85 ? -4.210 -12.013 -14.735 1.00 63.31 85 ASP A N 1
ATOM 689 C CA . ASP A 1 85 ? -4.323 -13.456 -15.013 1.00 63.31 85 ASP A CA 1
ATOM 690 C C . ASP A 1 85 ? -3.028 -14.190 -14.720 1.00 63.31 85 ASP A C 1
ATOM 692 O O . ASP A 1 85 ? -2.915 -15.142 -13.950 1.00 63.31 85 ASP A O 1
ATOM 696 N N . ASP A 1 86 ? -1.979 -13.615 -15.275 1.00 64.75 86 ASP A N 1
ATOM 697 C CA . ASP A 1 86 ? -0.669 -14.199 -15.195 1.00 64.75 86 ASP A CA 1
ATOM 698 C C . ASP A 1 86 ? -0.085 -14.095 -13.778 1.00 64.75 86 ASP A C 1
ATOM 700 O O . ASP A 1 86 ? 0.716 -14.933 -13.378 1.00 64.75 86 ASP A O 1
ATOM 704 N N . LEU A 1 87 ? -0.501 -13.122 -12.956 1.00 66.56 87 LEU A N 1
ATOM 705 C CA . LEU A 1 87 ? 0.023 -12.958 -11.592 1.00 66.56 87 LEU A CA 1
ATOM 706 C C . LEU A 1 87 ? -0.449 -14.053 -10.634 1.00 66.56 87 LEU A C 1
ATOM 708 O O . LEU A 1 87 ? 0.291 -14.412 -9.716 1.00 66.56 87 LEU A O 1
ATOM 712 N N . TRP A 1 88 ? -1.644 -14.59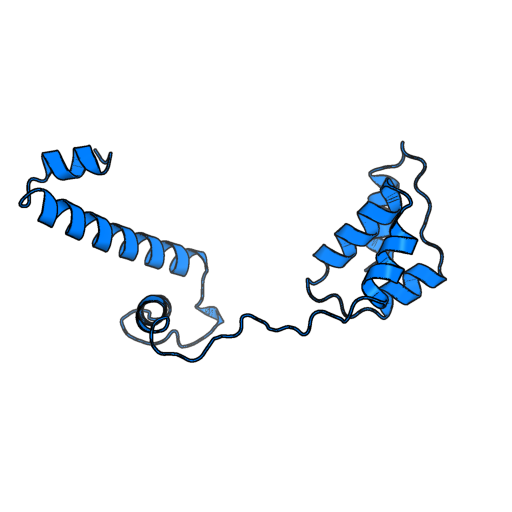6 -10.852 1.00 69.31 88 TRP A N 1
ATOM 713 C CA . TRP A 1 88 ? -2.234 -15.632 -10.005 1.00 69.31 88 TRP A CA 1
ATOM 714 C C . TRP A 1 88 ? -2.051 -17.053 -10.553 1.00 69.31 88 TRP A C 1
ATOM 716 O O . TRP A 1 88 ? -2.674 -17.997 -10.064 1.00 69.31 88 TRP A O 1
ATOM 726 N N . ARG A 1 89 ? -1.167 -17.233 -11.542 1.00 70.31 89 ARG A N 1
ATOM 727 C CA . ARG A 1 89 ? -0.718 -18.552 -12.005 1.00 70.31 89 ARG A CA 1
ATOM 728 C C . ARG A 1 89 ? 0.635 -18.930 -11.404 1.00 70.31 89 ARG A C 1
ATOM 730 O O . ARG A 1 89 ? 1.563 -18.120 -11.390 1.00 70.31 89 ARG A O 1
ATOM 737 N N . VAL A 1 90 ? 0.800 -20.170 -10.965 1.00 62.28 90 VAL A N 1
ATOM 738 C CA . VAL A 1 90 ? 2.100 -20.759 -10.600 1.00 62.28 90 VAL A CA 1
ATOM 739 C C . VAL A 1 90 ? 2.288 -21.990 -11.480 1.00 62.28 90 VAL A C 1
ATOM 741 O O . VAL A 1 90 ? 1.400 -22.826 -11.542 1.00 62.28 90 VAL A O 1
ATOM 744 N N . ASN A 1 91 ? 3.401 -22.070 -12.215 1.00 60.81 91 ASN A N 1
ATOM 745 C CA . ASN A 1 91 ? 3.660 -23.135 -13.201 1.00 60.81 91 ASN A CA 1
ATOM 746 C C . ASN A 1 91 ? 2.548 -23.318 -14.257 1.00 60.81 91 ASN A C 1
ATOM 748 O O . ASN A 1 91 ? 2.310 -24.420 -14.729 1.00 60.81 91 ASN A O 1
ATOM 752 N N . GLY A 1 92 ? 1.864 -22.234 -14.634 1.00 65.06 92 GLY A N 1
ATOM 753 C CA . GLY A 1 92 ? 0.781 -22.270 -15.624 1.00 65.06 92 GLY A CA 1
ATOM 754 C C . GLY A 1 92 ? -0.599 -22.598 -15.048 1.00 65.06 92 GLY A C 1
ATOM 755 O O . GLY A 1 92 ? -1.597 -22.319 -15.711 1.00 65.06 92 GLY A O 1
ATOM 756 N N . GLU A 1 93 ? -0.680 -23.063 -13.802 1.00 63.03 93 GLU A N 1
ATOM 757 C CA . GLU A 1 93 ? -1.935 -23.396 -13.126 1.00 63.03 93 GLU A CA 1
ATOM 758 C C . GLU A 1 93 ? -2.411 -22.254 -12.224 1.00 63.03 93 GLU A C 1
ATOM 760 O O . GLU A 1 93 ? -1.607 -21.570 -11.582 1.00 63.03 93 GLU A O 1
ATOM 765 N N . LYS A 1 94 ? -3.732 -22.036 -12.164 1.00 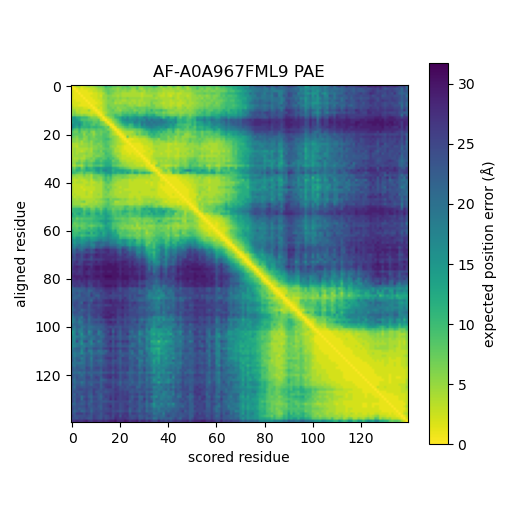66.44 94 LYS A N 1
ATOM 766 C CA . LYS A 1 94 ? -4.349 -21.128 -11.182 1.00 66.44 94 LYS A CA 1
ATOM 767 C C . LYS A 1 94 ? -3.948 -21.576 -9.781 1.00 66.44 94 LYS A C 1
ATOM 769 O O . LYS A 1 94 ? -4.028 -22.765 -9.494 1.00 66.44 94 LYS A O 1
ATOM 774 N N . VAL A 1 95 ? -3.534 -20.641 -8.920 1.00 64.31 95 VAL A N 1
ATOM 775 C CA . VAL A 1 95 ? -3.122 -20.982 -7.549 1.00 64.31 95 VAL A CA 1
ATOM 776 C C . VAL A 1 95 ? -4.242 -21.799 -6.875 1.00 64.31 95 VAL A C 1
ATOM 778 O O . VAL A 1 95 ? -5.335 -21.264 -6.688 1.00 64.31 95 VAL A O 1
ATOM 781 N N . PRO A 1 96 ? -3.997 -23.073 -6.512 1.00 59.00 96 PRO A N 1
ATOM 782 C CA . PRO A 1 96 ? -5.065 -23.998 -6.127 1.00 59.00 96 PRO A CA 1
ATOM 783 C C . PRO A 1 96 ? -5.623 -23.732 -4.722 1.00 59.00 96 PRO A C 1
ATOM 785 O O . PRO A 1 96 ? -6.701 -24.211 -4.386 1.00 59.00 96 PRO A O 1
ATOM 788 N N . ASN A 1 97 ? -4.912 -22.965 -3.886 1.00 64.44 97 ASN A N 1
ATOM 789 C CA . ASN A 1 97 ? -5.347 -22.623 -2.533 1.00 64.44 97 ASN A CA 1
ATOM 790 C C . ASN A 1 97 ? -4.867 -21.218 -2.128 1.00 64.44 97 ASN A C 1
ATOM 792 O O . ASN A 1 97 ? -3.719 -20.844 -2.376 1.00 64.44 97 ASN A O 1
ATOM 796 N N . LEU A 1 98 ? -5.732 -20.468 -1.439 1.00 64.81 98 LEU A N 1
ATOM 797 C CA . LEU A 1 98 ? -5.437 -19.168 -0.830 1.00 64.81 98 LEU A CA 1
ATOM 798 C C . LEU A 1 98 ? -4.199 -19.198 0.086 1.00 64.81 98 LEU A C 1
ATOM 800 O O . LEU A 1 98 ? -3.476 -18.210 0.164 1.00 64.81 98 LEU A O 1
ATOM 804 N N . SER A 1 99 ? -3.905 -20.334 0.726 1.00 64.50 99 SER A N 1
ATOM 805 C CA . SER A 1 99 ? -2.722 -20.521 1.581 1.00 64.50 99 SER A CA 1
ATOM 806 C C . SER A 1 99 ? -1.387 -20.449 0.827 1.00 64.50 99 SER A C 1
ATOM 808 O O . SER A 1 99 ? -0.354 -20.139 1.420 1.00 64.50 99 SER A O 1
ATOM 810 N N . ALA A 1 100 ? -1.388 -20.685 -0.488 1.00 63.81 100 ALA A N 1
ATOM 811 C CA . ALA A 1 100 ? -0.197 -20.587 -1.328 1.00 63.81 100 ALA A CA 1
ATOM 812 C C . ALA A 1 100 ? 0.070 -19.152 -1.834 1.00 63.81 100 ALA A C 1
ATOM 814 O O . ALA A 1 100 ? 1.161 -18.871 -2.351 1.00 63.81 100 ALA A O 1
ATOM 815 N N . LEU A 1 101 ? -0.889 -18.230 -1.666 1.00 68.88 101 LEU A N 1
ATOM 816 C CA . LEU A 1 101 ? -0.751 -16.825 -2.043 1.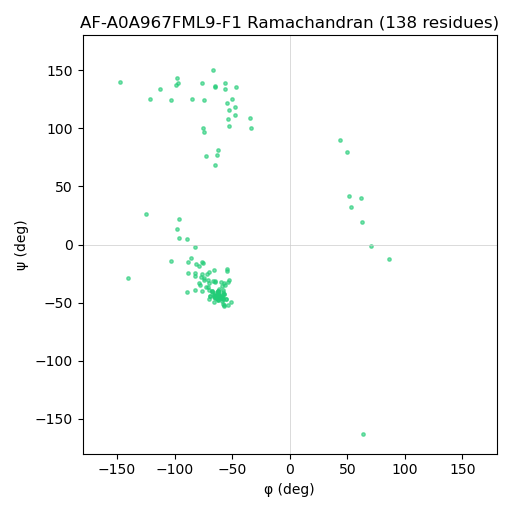00 68.88 101 LEU A CA 1
ATOM 817 C C . LEU A 1 101 ? 0.130 -16.089 -1.030 1.00 68.88 101 LEU A C 1
ATOM 819 O O . LEU A 1 101 ? -0.300 -15.669 0.039 1.00 68.88 101 LEU A O 1
ATOM 823 N N . SER A 1 102 ? 1.393 -15.885 -1.396 1.00 77.38 102 SER A N 1
ATOM 824 C CA . SER A 1 102 ? 2.298 -15.007 -0.658 1.00 77.38 102 SER A CA 1
ATOM 825 C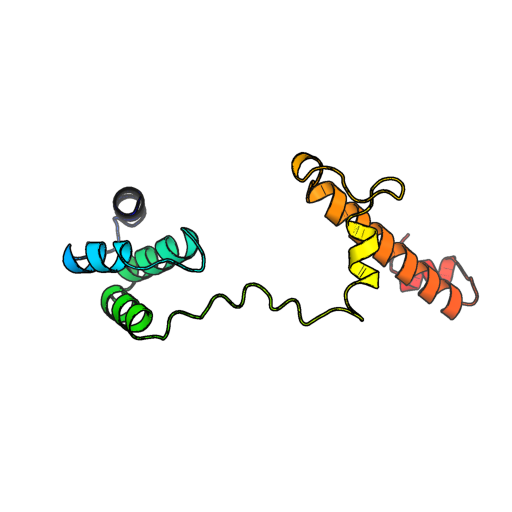 C . SER A 1 102 ? 2.461 -13.685 -1.399 1.00 77.38 102 SER A C 1
ATOM 827 O O . SER A 1 102 ? 2.920 -13.673 -2.543 1.00 77.38 102 SER A O 1
ATOM 829 N N . LEU A 1 103 ? 2.189 -12.560 -0.727 1.00 77.81 103 LEU A N 1
ATOM 830 C CA . LEU A 1 103 ? 2.436 -11.216 -1.273 1.00 77.81 103 LEU A CA 1
ATOM 831 C C . LEU A 1 103 ? 3.884 -11.036 -1.743 1.00 77.81 103 LEU A C 1
ATOM 833 O O . LEU A 1 103 ? 4.132 -10.358 -2.737 1.00 77.81 103 LEU A O 1
ATOM 837 N N . LYS A 1 104 ? 4.844 -11.697 -1.083 1.00 78.19 104 LYS A N 1
ATOM 838 C CA . LYS A 1 104 ? 6.252 -11.697 -1.498 1.00 78.19 104 LYS A CA 1
ATOM 839 C C . LYS A 1 104 ? 6.431 -12.333 -2.880 1.00 78.19 104 LYS A C 1
ATOM 841 O O . LYS A 1 104 ? 7.157 -11.790 -3.710 1.00 78.19 104 LYS A O 1
ATOM 846 N N . LYS A 1 105 ? 5.755 -13.458 -3.142 1.00 77.62 105 LYS A N 1
ATOM 847 C CA . LYS A 1 105 ? 5.789 -14.147 -4.443 1.00 77.62 105 LYS A CA 1
ATOM 848 C C . LYS A 1 105 ? 5.082 -13.329 -5.524 1.00 77.62 105 LYS A C 1
ATOM 850 O O . LYS A 1 105 ? 5.641 -13.159 -6.603 1.00 77.62 105 LYS A O 1
ATOM 855 N N . VAL A 1 106 ? 3.913 -12.764 -5.212 1.00 78.88 106 VAL A N 1
ATOM 856 C CA . VAL A 1 106 ? 3.140 -11.924 -6.145 1.00 78.88 106 VAL A CA 1
ATOM 857 C C . VAL A 1 106 ? 3.925 -10.672 -6.535 1.00 78.88 106 VAL A C 1
ATOM 859 O O . VAL A 1 106 ? 4.081 -10.397 -7.722 1.00 78.88 106 VAL A O 1
ATOM 862 N N . ARG A 1 107 ? 4.503 -9.959 -5.558 1.00 81.06 107 ARG A N 1
ATOM 863 C CA . ARG A 1 107 ? 5.341 -8.776 -5.806 1.00 81.06 107 ARG A CA 1
ATOM 864 C C . ARG A 1 107 ? 6.530 -9.108 -6.702 1.00 81.06 107 ARG A C 1
ATOM 866 O O . ARG A 1 107 ? 6.786 -8.377 -7.652 1.00 81.06 107 ARG A O 1
ATOM 873 N N . LYS A 1 108 ? 7.233 -10.211 -6.418 1.00 82.50 108 LYS A N 1
ATOM 874 C CA . LYS A 1 108 ? 8.371 -10.662 -7.230 1.00 82.50 108 LYS A CA 1
ATOM 875 C C . LYS A 1 108 ? 7.947 -10.954 -8.671 1.00 82.50 108 LYS A C 1
ATOM 877 O O . LYS A 1 108 ? 8.610 -10.516 -9.600 1.00 82.50 108 LYS A O 1
ATOM 882 N N . LYS A 1 109 ? 6.824 -11.650 -8.866 1.00 80.50 109 LYS A N 1
ATOM 883 C CA . LYS A 1 109 ? 6.315 -11.971 -10.205 1.00 80.50 109 LYS A CA 1
ATOM 884 C C . LYS A 1 109 ? 5.903 -10.718 -10.986 1.00 80.50 109 LYS A C 1
ATOM 886 O O . LYS A 1 109 ? 6.229 -10.612 -12.164 1.00 80.50 109 LYS A O 1
ATOM 891 N N . ALA A 1 110 ? 5.240 -9.768 -10.326 1.00 83.31 110 ALA A N 1
ATOM 892 C CA . ALA A 1 110 ? 4.852 -8.497 -10.931 1.00 83.31 110 ALA A CA 1
ATOM 893 C C . ALA A 1 110 ? 6.069 -7.666 -11.360 1.00 83.31 110 ALA A C 1
ATOM 895 O O . ALA A 1 110 ? 6.103 -7.195 -12.493 1.00 83.31 110 ALA A O 1
ATOM 896 N N . ALA A 1 111 ? 7.080 -7.550 -10.493 1.00 84.94 111 ALA A N 1
ATOM 897 C CA . ALA A 1 111 ? 8.323 -6.850 -10.810 1.00 84.94 111 ALA A CA 1
ATOM 898 C C . ALA A 1 111 ? 9.015 -7.462 -12.037 1.00 84.94 111 ALA A C 1
ATOM 900 O O . ALA A 1 111 ? 9.243 -6.760 -13.015 1.00 84.94 111 ALA A O 1
ATOM 901 N N . ASN A 1 112 ? 9.219 -8.784 -12.043 1.00 85.56 112 ASN A N 1
ATOM 902 C CA . ASN A 1 112 ? 9.867 -9.482 -13.157 1.00 85.56 112 ASN A CA 1
ATOM 903 C C . ASN A 1 112 ? 9.143 -9.274 -14.499 1.00 85.56 112 ASN A C 1
ATOM 905 O O . ASN A 1 112 ? 9.783 -9.165 -15.544 1.00 85.56 112 ASN A O 1
ATOM 909 N N . ARG A 1 113 ? 7.803 -9.256 -14.494 1.00 84.00 113 ARG A N 1
ATOM 910 C CA . ARG A 1 113 ? 7.017 -9.038 -15.715 1.00 84.00 113 ARG A CA 1
ATOM 911 C C . ARG A 1 113 ? 7.228 -7.629 -16.261 1.00 84.00 113 ARG A C 1
ATOM 913 O O . ARG A 1 113 ? 7.517 -7.487 -17.445 1.00 84.00 113 ARG A O 1
ATOM 920 N N . VAL A 1 114 ? 7.106 -6.624 -15.395 1.00 86.75 114 VAL A N 1
ATOM 921 C CA . VAL A 1 114 ? 7.307 -5.218 -15.768 1.00 86.75 114 VAL A CA 1
ATOM 922 C C . VAL A 1 114 ? 8.735 -4.997 -16.263 1.00 86.75 114 VAL A C 1
ATOM 924 O O . VAL A 1 114 ? 8.921 -4.404 -17.319 1.00 86.75 114 VAL A O 1
ATOM 927 N N . GLU A 1 115 ? 9.738 -5.536 -15.565 1.00 90.25 115 GLU A N 1
ATOM 928 C CA . GLU A 1 115 ? 11.140 -5.468 -15.992 1.00 90.25 115 GLU A CA 1
ATOM 929 C C . GLU A 1 115 ? 11.326 -6.034 -17.402 1.00 90.25 115 GLU A C 1
ATOM 931 O O . GLU A 1 115 ? 11.933 -5.384 -18.250 1.00 90.25 115 GLU A O 1
ATOM 936 N N . ARG A 1 116 ? 10.751 -7.206 -17.697 1.00 88.94 116 ARG A N 1
ATOM 937 C CA . ARG A 1 116 ? 10.857 -7.822 -19.026 1.00 88.94 116 ARG A CA 1
ATOM 938 C C . ARG A 1 116 ? 10.216 -6.968 -20.120 1.00 88.94 116 ARG A C 1
ATOM 940 O O . ARG A 1 116 ? 10.794 -6.846 -21.199 1.00 88.94 116 ARG A O 1
ATOM 947 N N . GLU A 1 117 ? 9.036 -6.408 -19.865 1.00 88.75 117 GLU A N 1
ATOM 948 C CA . GLU A 1 117 ? 8.330 -5.551 -20.828 1.00 88.75 117 GLU A CA 1
ATOM 949 C C . GLU A 1 117 ? 9.122 -4.266 -21.107 1.00 88.75 117 GLU A C 1
ATOM 951 O O . GLU A 1 117 ? 9.337 -3.915 -22.267 1.00 88.75 117 GLU A O 1
ATOM 956 N N . VAL A 1 118 ? 9.650 -3.622 -20.062 1.00 93.31 118 VAL A N 1
ATOM 957 C CA . VAL A 1 118 ? 10.479 -2.415 -20.191 1.00 93.31 118 VAL A CA 1
ATOM 958 C C . VAL A 1 118 ? 11.785 -2.712 -20.928 1.00 93.31 118 VAL A C 1
ATOM 960 O O . VAL A 1 118 ? 12.131 -1.986 -21.858 1.00 93.31 118 VAL A O 1
ATOM 963 N N . ILE A 1 119 ? 12.489 -3.793 -20.576 1.00 93.25 119 ILE A N 1
ATOM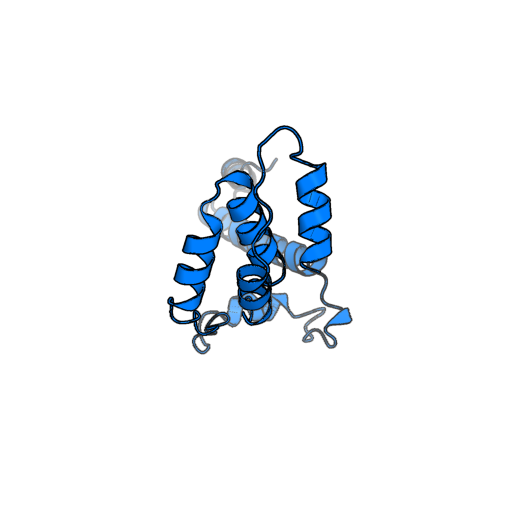 964 C CA . ILE A 1 119 ? 13.734 -4.190 -21.251 1.00 93.25 119 ILE A CA 1
ATOM 965 C C . ILE A 1 119 ? 13.480 -4.445 -22.736 1.00 93.25 119 ILE A C 1
ATOM 967 O O . ILE A 1 119 ? 14.233 -3.952 -23.573 1.00 93.25 119 ILE A O 1
ATOM 971 N N . SER A 1 120 ? 12.414 -5.178 -23.067 1.00 93.00 120 SER A N 1
ATOM 972 C CA . SER A 1 120 ? 12.070 -5.491 -24.459 1.00 93.00 120 SER A CA 1
ATOM 973 C C . SER A 1 120 ? 11.768 -4.218 -25.248 1.00 93.00 120 SER A C 1
ATOM 975 O O . SER A 1 120 ? 12.358 -3.994 -26.302 1.00 93.00 120 SER A O 1
ATOM 977 N N . TYR A 1 121 ? 10.943 -3.329 -24.690 1.00 94.31 121 TYR A N 1
ATOM 978 C CA . TYR A 1 121 ? 10.619 -2.042 -25.301 1.00 94.31 121 TYR A CA 1
ATOM 979 C C . TYR A 1 121 ? 11.867 -1.183 -25.553 1.00 94.31 121 TYR A C 1
ATOM 981 O O . TYR A 1 121 ? 12.051 -0.645 -26.645 1.00 94.31 121 TYR A O 1
ATOM 989 N N . VAL A 1 122 ? 12.756 -1.059 -24.563 1.00 95.81 122 VAL A N 1
ATOM 990 C CA . VAL A 1 122 ? 13.973 -0.250 -24.710 1.00 95.81 122 VAL A CA 1
ATOM 991 C C . VAL A 1 122 ? 14.930 -0.881 -25.721 1.00 95.81 122 VAL A C 1
ATOM 993 O O . VAL A 1 122 ? 15.506 -0.152 -26.525 1.00 95.81 122 VAL A O 1
ATOM 996 N N . LEU A 1 123 ? 15.081 -2.210 -25.733 1.00 94.69 123 LEU A N 1
ATOM 997 C CA . LEU A 1 123 ? 15.902 -2.908 -26.726 1.00 94.69 123 LEU A CA 1
ATOM 998 C C . LEU A 1 123 ? 15.383 -2.686 -28.149 1.00 94.69 123 LEU A C 1
ATOM 1000 O O . LEU A 1 123 ? 16.179 -2.391 -29.036 1.00 94.69 123 LEU A O 1
ATOM 1004 N N . GLU A 1 124 ? 14.073 -2.751 -28.377 1.00 95.00 124 GLU A N 1
A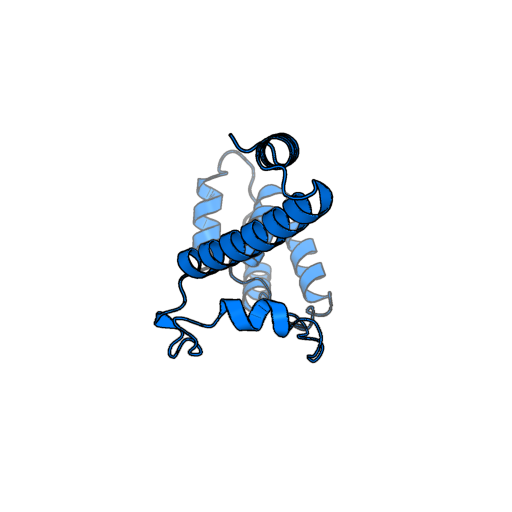TOM 1005 C CA . GLU A 1 124 ? 13.492 -2.449 -29.689 1.00 95.00 124 GLU A CA 1
ATOM 1006 C C . GLU A 1 124 ? 13.795 -1.009 -30.122 1.00 95.00 124 GLU A C 1
ATOM 1008 O O . GLU A 1 124 ? 14.223 -0.772 -31.253 1.00 95.00 124 GLU A O 1
ATOM 1013 N N . LYS A 1 125 ? 13.654 -0.037 -29.211 1.00 94.88 125 LYS A N 1
ATOM 1014 C CA . LYS A 1 125 ? 13.927 1.380 -29.504 1.00 94.88 125 LYS A CA 1
ATOM 1015 C C . LYS A 1 125 ? 15.406 1.697 -29.706 1.00 94.88 125 LYS A C 1
ATOM 1017 O O . LYS A 1 125 ? 15.720 2.678 -30.377 1.00 94.88 125 LYS A O 1
ATOM 1022 N N . THR A 1 126 ? 16.316 0.893 -29.164 1.00 95.12 126 THR A N 1
ATOM 1023 C CA . THR A 1 126 ? 17.763 1.066 -29.363 1.00 95.12 126 THR A CA 1
ATOM 1024 C C . THR A 1 126 ? 18.332 0.204 -30.487 1.00 95.12 126 THR A C 1
ATOM 1026 O O . THR A 1 126 ? 19.553 0.188 -30.662 1.00 95.12 126 THR A O 1
ATOM 1029 N N . GLY A 1 127 ? 17.491 -0.516 -31.240 1.00 94.62 127 GLY A N 1
ATOM 1030 C CA . GLY A 1 127 ? 17.955 -1.446 -32.271 1.00 94.62 127 GLY A CA 1
ATOM 1031 C C . GLY A 1 127 ? 18.805 -2.575 -31.685 1.00 94.62 127 GLY A C 1
ATOM 1032 O O . GLY A 1 127 ? 19.838 -2.929 -32.243 1.00 94.62 127 GLY A O 1
ATOM 1033 N N . TRP A 1 128 ? 18.410 -3.092 -30.520 1.00 94.00 128 TRP A N 1
ATOM 1034 C CA . TRP A 1 128 ? 19.094 -4.143 -29.762 1.00 94.00 128 TRP A CA 1
ATOM 1035 C C . TRP A 1 128 ? 20.507 -3.782 -29.277 1.00 94.00 128 TRP A C 1
ATOM 1037 O O . TRP A 1 128 ? 21.290 -4.654 -28.888 1.00 94.00 128 TRP A O 1
ATOM 1047 N N . ASN A 1 129 ? 20.837 -2.489 -29.212 1.00 95.25 129 ASN A N 1
ATOM 1048 C CA . ASN A 1 129 ? 22.086 -2.024 -28.619 1.00 95.25 129 ASN A CA 1
ATOM 1049 C C . ASN A 1 129 ? 22.020 -2.110 -27.084 1.00 95.25 129 ASN A C 1
ATOM 1051 O O . ASN A 1 129 ? 21.515 -1.207 -26.411 1.00 95.25 129 ASN A O 1
ATOM 1055 N N . LYS A 1 130 ? 22.567 -3.201 -26.534 1.00 93.38 130 LYS A N 1
ATOM 1056 C CA . LYS A 1 130 ? 22.554 -3.516 -25.096 1.00 93.38 130 LYS A CA 1
ATOM 1057 C C . LYS A 1 130 ? 23.192 -2.422 -24.239 1.00 93.38 130 LYS A C 1
ATOM 1059 O O . LYS A 1 130 ? 22.618 -2.044 -23.227 1.00 93.38 130 LYS A O 1
ATOM 1064 N N . THR A 1 131 ? 24.327 -1.865 -24.662 1.00 94.31 131 THR A N 1
ATOM 1065 C CA . THR A 1 131 ? 25.036 -0.814 -23.913 1.00 94.31 131 THR A CA 1
ATOM 1066 C C . THR A 1 131 ? 24.220 0.477 -23.838 1.00 94.31 131 THR A C 1
ATOM 1068 O O . THR A 1 131 ? 24.102 1.080 -22.773 1.00 94.31 131 THR A O 1
ATOM 1071 N N . ARG A 1 132 ? 23.602 0.898 -24.951 1.00 91.75 132 ARG A N 1
ATOM 1072 C CA . ARG A 1 132 ? 22.712 2.072 -24.967 1.00 91.75 132 ARG A CA 1
ATOM 1073 C C . ARG A 1 132 ? 21.439 1.818 -24.163 1.00 91.75 132 ARG A C 1
ATOM 1075 O O . ARG A 1 132 ? 21.016 2.707 -23.435 1.00 91.75 132 ARG A O 1
ATOM 1082 N N . ALA A 1 133 ? 20.862 0.621 -24.259 1.00 94.38 133 ALA A N 1
ATOM 1083 C CA . ALA A 1 133 ? 19.678 0.232 -23.497 1.00 94.38 133 ALA A CA 1
ATOM 1084 C C . ALA A 1 133 ? 19.940 0.242 -21.981 1.00 94.38 133 ALA A C 1
ATOM 1086 O O . ALA A 1 133 ? 19.170 0.841 -21.235 1.00 94.38 133 ALA A O 1
ATOM 1087 N N . ALA A 1 134 ? 21.058 -0.342 -21.543 1.00 94.00 134 ALA A N 1
ATOM 1088 C CA . ALA A 1 134 ? 21.498 -0.355 -20.150 1.00 94.00 134 ALA A CA 1
ATOM 1089 C C . ALA A 1 134 ? 21.693 1.071 -19.605 1.00 94.00 134 ALA A C 1
ATOM 1091 O O . ALA A 1 134 ? 21.154 1.419 -18.556 1.00 94.00 134 ALA A O 1
ATOM 1092 N N . LYS A 1 135 ? 22.342 1.943 -20.391 1.00 93.69 135 LYS A N 1
ATOM 1093 C CA . LYS A 1 135 ? 22.518 3.364 -20.055 1.00 93.69 135 LYS A CA 1
ATOM 1094 C C . LYS A 1 135 ? 21.189 4.123 -19.937 1.00 93.69 135 LYS A C 1
ATOM 1096 O O . LYS A 1 135 ? 21.051 4.944 -19.039 1.00 93.69 135 LYS A O 1
ATOM 1101 N N . ILE A 1 136 ? 20.217 3.858 -20.817 1.00 91.56 136 ILE A N 1
ATOM 1102 C CA . ILE A 1 136 ? 18.875 4.473 -20.766 1.00 91.56 136 ILE A CA 1
ATOM 1103 C C . ILE A 1 136 ? 18.093 3.999 -19.535 1.00 91.56 136 ILE A C 1
ATOM 1105 O O . ILE A 1 136 ? 17.426 4.800 -18.890 1.00 91.56 136 ILE A O 1
ATOM 1109 N N . MET A 1 137 ? 18.184 2.710 -19.201 1.00 91.00 137 MET A N 1
ATOM 1110 C CA . MET A 1 137 ? 17.497 2.119 -18.047 1.00 91.00 137 MET A CA 1
ATOM 1111 C C . MET A 1 137 ? 18.237 2.332 -16.717 1.00 91.00 137 MET A C 1
ATOM 1113 O O . MET A 1 137 ? 17.723 1.935 -15.676 1.00 91.00 137 MET A O 1
ATOM 1117 N N . ASN A 1 138 ? 19.416 2.964 -16.740 1.00 90.81 138 ASN A N 1
ATOM 1118 C CA . ASN A 1 138 ? 20.303 3.143 -15.588 1.00 90.81 138 ASN A CA 1
ATOM 1119 C C . ASN A 1 138 ? 20.600 1.827 -14.843 1.00 90.81 138 ASN A C 1
ATOM 1121 O O . ASN A 1 138 ? 20.604 1.769 -13.613 1.00 90.81 138 ASN A O 1
ATOM 1125 N N . ILE A 1 139 ? 20.824 0.763 -15.612 1.00 85.81 139 ILE A N 1
ATOM 1126 C CA . ILE A 1 139 ? 21.252 -0.545 -15.115 1.00 85.81 139 ILE A CA 1
ATOM 1127 C C . ILE A 1 139 ? 22.678 -0.793 -15.616 1.00 85.81 139 ILE A C 1
ATOM 1129 O O . ILE A 1 139 ? 22.977 -0.487 -16.772 1.00 85.81 139 ILE A O 1
ATOM 1133 N N . SER A 1 140 ? 23.567 -1.252 -14.730 1.00 63.47 140 SER A N 1
ATOM 1134 C CA . SER A 1 140 ? 24.988 -1.483 -15.037 1.00 63.47 140 SER A CA 1
ATOM 1135 C C . SER A 1 140 ? 25.255 -2.888 -15.551 1.00 63.47 140 SER A C 1
ATOM 1137 O O . SER A 1 140 ? 24.522 -3.817 -15.150 1.00 63.47 140 SER A O 1
#

Foldseek 3Di:
DLVVLLVVVCVVPVVDPFDDDDPVVVVLLVPDPPPPPVVVVNVLSNCCRHVVCSSVVSVCCVPPDPPPPPVPVPVDDDPVCVLVVVLQDDPNHRVPDPVPDDPVSSVVVNVVVVVVVLLVVLCVVVVNPPVVSCVVVVHD